Protein AF-A0A7S4IPC7-F1 (afdb_monomer_lite)

Radius of gyration: 17.54 Å; chains: 1; bounding box: 49×31×45 Å

Sequence (120 aa):
FSLAVLLLGAWASLQFRWLQETSAGAMIVLERILFTLSPTVFSLLMTYTIVSVVDIIHGPFVLLGSLCYIQYLLNQPLSSCFRPSENHLISNHYEMIAHSISLVLLPVLFHIGLFHRNLF

pLDDT: mean 74.51, std 6.96, range [48.47, 86.12]

Secondary structure (DSSP, 8-state):
--HHHHHHHHHHHHT-HHHHHH-HHHHHHHHHHHHHHHHHHHHHHHHHHHHHHHHHHHHHHHHHHHHHHHHHHHTS-PBPSS-GGGT-BSS-HHHHHHHHHHHHHHHHHHHHHHTHHHH-

Organism: NCBI:txid1487602

Foldseek 3Di:
DQPVVVLVVLVVVLPDPVVCVVPVPVSLVSLLVSLLCVLVSVLVVLLVVLCVPVPPPCSLVVSLVVSVVVLVVSLDQDADPSCNPVSPTSDDPVSSVVSVVCSVVVSVVVVCVVCVVVVD

Structure (mmCIF, N/CA/C/O backbone):
data_AF-A0A7S4IPC7-F1
#
_entry.id   AF-A0A7S4IPC7-F1
#
loop_
_atom_site.group_PDB
_atom_site.id
_atom_site.type_symbol
_atom_site.label_atom_id
_atom_site.label_alt_id
_atom_site.label_comp_id
_atom_site.label_asym_id
_atom_site.label_entity_id
_atom_site.label_seq_id
_atom_site.pdbx_PDB_ins_code
_atom_site.Cartn_x
_atom_site.Cartn_y
_atom_site.Cartn_z
_atom_site.occupancy
_atom_site.B_iso_or_equiv
_atom_site.auth_seq_id
_atom_site.auth_comp_id
_atom_site.auth_asym_id
_atom_site.auth_atom_id
_atom_site.pdbx_PDB_model_num
ATOM 1 N N . PHE A 1 1 ? 2.995 -18.328 -0.825 1.00 53.56 1 PHE A N 1
ATOM 2 C CA . PHE A 1 1 ? 1.739 -17.808 -0.243 1.00 53.56 1 PHE A CA 1
ATOM 3 C C . PHE A 1 1 ? 1.788 -16.290 -0.373 1.00 53.56 1 PHE A C 1
ATOM 5 O O . PHE A 1 1 ? 2.753 -15.706 0.101 1.00 53.56 1 PHE A O 1
ATOM 12 N N . SER A 1 2 ? 0.882 -15.663 -1.131 1.00 77.50 2 SER A N 1
ATOM 13 C CA . SER A 1 2 ? 0.996 -14.231 -1.467 1.00 77.50 2 SER A CA 1
ATOM 14 C C . SER A 1 2 ? 0.694 -13.351 -0.250 1.00 77.50 2 SER A C 1
ATOM 16 O O . SER A 1 2 ? -0.308 -13.563 0.430 1.00 77.50 2 SER A O 1
ATOM 18 N N . LEU A 1 3 ? 1.540 -12.351 0.007 1.00 72.75 3 LEU A N 1
ATOM 19 C CA . LEU A 1 3 ? 1.394 -11.383 1.102 1.00 72.75 3 LEU A CA 1
ATOM 20 C C . LEU A 1 3 ? 0.041 -10.639 1.021 1.00 72.75 3 LEU A C 1
ATOM 22 O O . LEU A 1 3 ? -0.572 -10.344 2.042 1.00 72.75 3 LEU A O 1
ATOM 26 N N . ALA A 1 4 ? -0.494 -10.455 -0.191 1.00 73.44 4 ALA A N 1
ATOM 27 C CA . ALA A 1 4 ? -1.827 -9.895 -0.418 1.00 73.44 4 ALA A CA 1
ATOM 28 C C . ALA A 1 4 ? -2.961 -10.777 0.139 1.00 73.44 4 ALA A C 1
ATOM 30 O O . ALA A 1 4 ? -3.913 -10.263 0.718 1.00 73.44 4 ALA A O 1
ATOM 31 N N . VAL A 1 5 ? -2.851 -12.105 0.019 1.00 81.94 5 VAL A N 1
ATOM 32 C CA . VAL A 1 5 ? -3.844 -13.046 0.572 1.00 81.94 5 VAL A CA 1
ATOM 33 C C . VAL A 1 5 ? -3.809 -13.019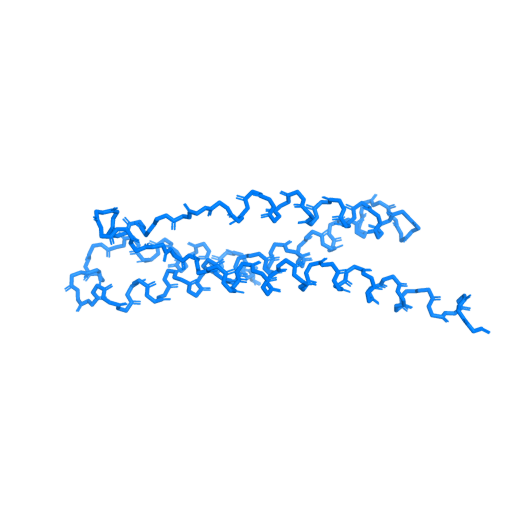 2.098 1.00 81.94 5 VAL A C 1
ATOM 35 O O . VAL A 1 5 ? -4.854 -13.094 2.738 1.00 81.94 5 VAL A O 1
ATOM 38 N N . LEU A 1 6 ? -2.618 -12.854 2.681 1.00 82.56 6 LEU A N 1
ATOM 39 C CA . LEU A 1 6 ? -2.458 -12.696 4.124 1.00 82.56 6 LEU A CA 1
ATOM 40 C C . LEU A 1 6 ? -3.091 -11.388 4.615 1.00 82.56 6 LEU A C 1
ATOM 42 O O . LEU A 1 6 ? -3.824 -11.418 5.597 1.00 82.56 6 LEU A O 1
ATOM 46 N N . LEU A 1 7 ? -2.871 -10.267 3.918 1.00 80.56 7 LEU A N 1
ATOM 47 C CA . LEU A 1 7 ? -3.500 -8.984 4.252 1.00 80.56 7 LEU A CA 1
ATOM 48 C C . LEU A 1 7 ? -5.026 -9.033 4.119 1.00 80.56 7 LEU A C 1
ATOM 50 O O . LEU A 1 7 ? -5.723 -8.563 5.012 1.00 80.56 7 LEU A O 1
ATOM 54 N N . LEU A 1 8 ? -5.555 -9.642 3.056 1.00 82.62 8 LEU A N 1
ATOM 55 C CA . LEU A 1 8 ? -7.000 -9.814 2.878 1.00 82.62 8 LEU A CA 1
ATOM 56 C C . LEU A 1 8 ? -7.606 -10.715 3.958 1.00 82.62 8 LEU A C 1
ATOM 58 O O . LEU A 1 8 ? -8.662 -10.397 4.497 1.00 82.62 8 LEU A O 1
ATOM 62 N N . GLY A 1 9 ? -6.929 -11.810 4.308 1.00 84.62 9 GLY A N 1
ATOM 63 C CA . GLY A 1 9 ? -7.354 -12.699 5.388 1.00 84.62 9 GLY A CA 1
ATOM 64 C C . GLY A 1 9 ? -7.324 -12.013 6.755 1.00 84.62 9 GLY A C 1
ATOM 65 O O . GLY A 1 9 ? -8.286 -12.114 7.514 1.00 84.62 9 GLY A O 1
ATOM 66 N N . ALA A 1 10 ? -6.262 -11.257 7.045 1.00 83.88 10 ALA A N 1
ATOM 67 C CA . ALA A 1 10 ? -6.159 -10.457 8.261 1.00 83.88 10 ALA A CA 1
ATOM 68 C C . ALA A 1 10 ? -7.269 -9.395 8.319 1.00 83.88 10 ALA A C 1
ATOM 70 O O . ALA A 1 10 ? -7.944 -9.271 9.339 1.00 83.88 10 ALA A O 1
ATOM 71 N N . TRP A 1 11 ? -7.544 -8.703 7.213 1.00 85.06 11 TRP A N 1
ATOM 72 C CA . TRP A 1 11 ? -8.611 -7.705 7.149 1.00 85.06 11 TRP A CA 1
ATOM 73 C C . TRP A 1 11 ? -9.995 -8.333 7.330 1.00 85.06 11 TRP A C 1
ATOM 75 O O . TRP A 1 11 ? -10.804 -7.817 8.097 1.00 85.06 11 TRP A O 1
ATOM 85 N N . ALA A 1 12 ? -10.252 -9.481 6.699 1.00 85.31 12 ALA A N 1
ATOM 86 C CA . ALA A 1 12 ? -11.497 -10.223 6.876 1.00 85.31 12 ALA A CA 1
ATOM 87 C C . ALA A 1 12 ? -11.681 -10.685 8.331 1.00 85.31 12 ALA A C 1
ATOM 89 O O . ALA A 1 12 ? -12.786 -10.607 8.863 1.00 85.31 12 ALA A O 1
ATOM 90 N N . SER A 1 13 ? -10.601 -11.097 9.005 1.00 85.44 13 SER A N 1
ATOM 91 C CA . SER A 1 13 ? -10.661 -11.504 10.413 1.00 85.44 13 SER A CA 1
ATOM 92 C C . SER A 1 13 ? -11.025 -10.356 11.362 1.00 85.44 13 SER A C 1
ATOM 94 O O . SER A 1 13 ? -11.710 -10.578 12.359 1.00 85.44 13 SER A O 1
ATOM 96 N N . LEU A 1 14 ? -10.659 -9.114 11.022 1.00 82.38 14 LEU A N 1
ATOM 97 C CA . LEU A 1 14 ? -11.036 -7.927 11.797 1.00 82.38 14 LEU A CA 1
ATOM 98 C C . LEU A 1 14 ? -12.544 -7.639 11.763 1.00 82.38 14 LEU A C 1
ATOM 100 O O . LEU A 1 14 ? -13.068 -6.979 12.660 1.00 82.38 14 LEU A O 1
ATOM 104 N N . GLN A 1 15 ? -13.265 -8.156 10.765 1.00 83.50 15 GLN A N 1
ATOM 105 C CA . GLN A 1 15 ? -14.711 -7.959 10.636 1.00 83.50 15 GLN A CA 1
ATOM 106 C C . GLN A 1 15 ? -15.526 -8.819 11.618 1.00 83.50 15 GLN A C 1
ATOM 108 O O . GLN A 1 15 ? -16.734 -8.616 11.761 1.00 83.50 15 GLN A O 1
ATOM 113 N N . PHE A 1 16 ? -14.900 -9.771 12.322 1.00 86.12 16 PHE A N 1
ATOM 114 C CA . PHE A 1 16 ? -15.598 -10.597 13.303 1.00 86.12 16 PHE A CA 1
ATOM 115 C C . PHE A 1 16 ? -15.978 -9.791 14.552 1.00 86.12 16 PHE A C 1
ATOM 117 O O . PHE A 1 16 ? -15.124 -9.338 15.314 1.00 86.12 16 PHE A O 1
ATOM 124 N N . ARG A 1 17 ? -17.288 -9.691 14.814 1.00 79.94 17 ARG A N 1
ATOM 125 C CA . ARG A 1 17 ? -17.855 -8.951 15.958 1.00 79.94 17 ARG A CA 1
ATOM 126 C C . ARG A 1 17 ? -17.285 -9.370 17.314 1.00 79.94 17 ARG A C 1
ATOM 128 O O . ARG A 1 17 ? -16.996 -8.513 18.139 1.00 79.94 17 ARG A O 1
ATOM 135 N N . TRP A 1 18 ? -17.053 -10.666 17.520 1.00 82.31 18 TRP A N 1
ATOM 136 C CA . TRP A 1 18 ? -16.505 -11.183 18.780 1.00 82.31 18 TRP A CA 1
ATOM 137 C C . TRP A 1 18 ? -15.118 -10.598 19.122 1.00 82.31 18 TRP A C 1
ATOM 139 O O . TRP A 1 18 ? -14.828 -10.289 20.279 1.00 82.31 18 TRP A O 1
ATOM 149 N N . LEU A 1 19 ? -14.269 -10.369 18.113 1.00 78.75 19 LEU A N 1
ATOM 150 C CA . LEU A 1 19 ? -12.960 -9.734 18.301 1.00 78.75 19 LEU A CA 1
ATOM 151 C C . LEU A 1 19 ? -13.086 -8.242 18.648 1.00 78.75 19 LEU A C 1
ATOM 153 O O . LEU A 1 19 ? -12.338 -7.733 19.486 1.00 78.75 19 LEU A O 1
ATOM 157 N N . GLN A 1 20 ? -14.061 -7.557 18.050 1.00 78.50 20 GLN A N 1
ATOM 158 C CA . GLN A 1 20 ? -14.330 -6.136 18.291 1.00 78.50 20 GLN A CA 1
ATOM 159 C C . GLN A 1 20 ? -14.859 -5.878 19.707 1.00 78.50 20 GLN A C 1
ATOM 161 O O . GLN A 1 20 ? -14.457 -4.902 20.340 1.00 78.50 20 GLN A O 1
ATOM 166 N N . GLU A 1 21 ? -15.705 -6.773 20.221 1.00 81.25 21 GLU A N 1
ATOM 167 C CA . GLU A 1 21 ? -16.225 -6.712 21.593 1.00 81.25 21 GLU A CA 1
ATOM 168 C C . GLU A 1 21 ? -15.129 -6.955 22.641 1.00 81.25 21 GLU A C 1
ATOM 170 O O . GLU A 1 21 ? -15.166 -6.372 23.722 1.00 81.25 21 GLU A O 1
ATOM 175 N N . THR A 1 22 ? -14.117 -7.762 22.305 1.00 84.75 22 THR A N 1
ATOM 176 C CA . THR A 1 22 ? -13.008 -8.083 23.215 1.00 84.75 22 THR A CA 1
ATOM 177 C C . THR A 1 22 ? -12.037 -6.910 23.373 1.00 84.75 22 THR A C 1
ATOM 179 O O . THR A 1 22 ? -11.616 -6.595 24.485 1.00 84.75 22 THR A O 1
ATOM 182 N N . SER A 1 23 ? -11.640 -6.258 22.272 1.00 82.06 23 SER A N 1
ATOM 183 C CA . SER A 1 23 ? -10.727 -5.106 22.335 1.00 82.06 23 SER A CA 1
ATOM 184 C C . SER A 1 23 ? -10.847 -4.168 21.128 1.00 82.06 23 SER A C 1
ATOM 186 O O . SER A 1 23 ? -10.023 -4.170 20.213 1.00 82.06 23 SER A O 1
ATOM 188 N N . ALA A 1 24 ? -11.837 -3.272 21.164 1.00 78.31 24 ALA A N 1
ATOM 189 C CA . ALA A 1 24 ? -12.066 -2.278 20.107 1.00 78.31 24 ALA A CA 1
ATOM 190 C C . ALA A 1 24 ? -10.820 -1.429 19.768 1.00 78.31 24 ALA A C 1
ATOM 192 O O . ALA A 1 24 ? -10.571 -1.131 18.603 1.00 78.31 24 ALA A O 1
ATOM 193 N N . GLY A 1 25 ? -10.002 -1.074 20.767 1.00 79.31 25 GLY A N 1
ATOM 194 C CA . GLY A 1 25 ? -8.775 -0.298 20.547 1.00 79.31 25 GLY A CA 1
ATOM 195 C C . GLY A 1 25 ? -7.705 -1.055 19.751 1.00 79.31 25 GLY A C 1
ATOM 196 O O . GLY A 1 25 ? -7.087 -0.483 18.856 1.00 79.31 25 GLY A O 1
ATOM 197 N N . ALA A 1 26 ? -7.519 -2.351 20.025 1.00 81.25 26 ALA A N 1
ATOM 198 C CA . ALA A 1 26 ? -6.539 -3.171 19.313 1.00 81.25 26 ALA A CA 1
ATOM 199 C C . ALA A 1 26 ? -6.940 -3.381 17.846 1.00 81.25 26 ALA A C 1
ATOM 201 O O . ALA A 1 26 ? -6.082 -3.343 16.966 1.00 81.25 26 ALA A O 1
ATOM 202 N N . MET A 1 27 ? -8.242 -3.531 17.573 1.00 82.31 27 MET A N 1
ATOM 203 C CA . MET A 1 27 ? -8.762 -3.683 16.210 1.00 82.31 27 MET A CA 1
ATOM 204 C C . MET A 1 27 ? -8.502 -2.443 15.348 1.00 82.31 27 MET A C 1
ATOM 206 O O . MET A 1 27 ? -8.097 -2.583 14.198 1.00 82.31 27 MET A O 1
ATOM 210 N N . ILE A 1 28 ? -8.650 -1.237 15.911 1.00 79.19 28 ILE A N 1
ATOM 211 C CA . ILE A 1 28 ? -8.353 0.023 15.206 1.00 79.19 28 ILE A CA 1
ATOM 212 C C . ILE A 1 28 ? -6.859 0.123 14.870 1.00 79.19 28 ILE A C 1
ATOM 214 O O . ILE A 1 28 ? -6.493 0.529 13.770 1.00 79.19 28 ILE A O 1
ATOM 218 N N . VAL A 1 29 ? -5.974 -0.262 15.795 1.00 81.62 29 VAL A N 1
ATOM 219 C CA . VAL A 1 29 ? -4.524 -0.263 15.533 1.00 81.62 29 VAL A CA 1
ATOM 220 C C . VAL A 1 29 ? -4.165 -1.280 14.450 1.00 81.62 29 VAL A C 1
ATOM 222 O O . VAL A 1 29 ? -3.370 -0.971 13.564 1.00 81.62 29 VAL A O 1
ATOM 225 N N . LEU A 1 30 ? -4.767 -2.472 14.481 1.00 82.81 30 LEU A N 1
ATOM 226 C CA . LEU A 1 30 ? -4.512 -3.496 13.470 1.00 82.81 30 LEU A CA 1
ATOM 227 C C . LEU A 1 30 ? -5.025 -3.071 12.087 1.00 82.81 30 LEU A C 1
ATOM 229 O O . LEU A 1 30 ? -4.325 -3.263 11.098 1.00 82.81 30 LEU A O 1
ATOM 233 N N . GLU A 1 31 ? -6.2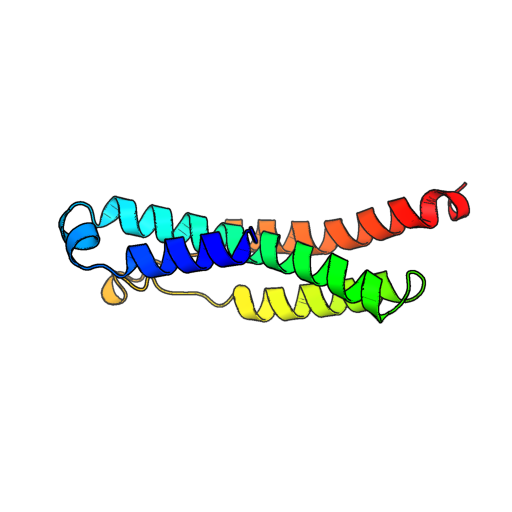13 -2.461 12.027 1.00 83.75 31 GLU A N 1
ATOM 234 C CA . GLU A 1 31 ? -6.780 -1.860 10.814 1.00 83.75 31 GLU A CA 1
ATOM 235 C C . GLU A 1 31 ? -5.797 -0.846 10.219 1.00 83.75 31 GLU A C 1
ATOM 237 O O . GLU A 1 31 ? -5.446 -0.949 9.044 1.00 83.75 31 GLU A O 1
ATOM 242 N N . ARG A 1 32 ? -5.263 0.065 11.043 1.00 81.44 32 ARG A N 1
ATOM 243 C CA . ARG A 1 32 ? -4.254 1.047 10.617 1.00 81.44 32 ARG A CA 1
ATOM 244 C C . ARG A 1 32 ? -3.012 0.394 10.031 1.00 81.44 32 ARG A C 1
ATOM 246 O O . ARG A 1 32 ? -2.661 0.703 8.901 1.00 81.44 32 ARG A O 1
ATOM 253 N N . ILE A 1 33 ? -2.397 -0.549 10.746 1.00 81.25 33 ILE A N 1
ATOM 254 C CA . ILE A 1 33 ? -1.201 -1.264 10.265 1.00 81.25 33 ILE A CA 1
ATOM 255 C C . ILE A 1 33 ? -1.472 -1.927 8.908 1.00 81.25 33 ILE A C 1
ATOM 257 O O . ILE A 1 33 ? -0.631 -1.878 8.011 1.00 81.25 33 ILE A O 1
ATOM 261 N N . LEU A 1 34 ? -2.654 -2.523 8.743 1.00 83.50 34 LEU A N 1
ATOM 262 C CA . LEU A 1 34 ? -3.046 -3.213 7.520 1.00 83.50 34 LEU A CA 1
ATOM 263 C C . LEU A 1 34 ? -3.176 -2.244 6.336 1.00 83.50 34 LEU A C 1
ATOM 265 O O . LEU A 1 34 ? -2.647 -2.516 5.256 1.00 83.50 34 LEU A O 1
ATOM 269 N N . PHE A 1 35 ? -3.808 -1.088 6.552 1.00 79.00 35 PHE A N 1
ATOM 270 C CA . PHE A 1 35 ? -3.914 -0.037 5.540 1.00 79.00 35 PHE A CA 1
ATOM 271 C C . PHE A 1 35 ? -2.569 0.639 5.239 1.00 79.00 35 PHE A C 1
ATOM 273 O O . PHE A 1 35 ? -2.296 0.905 4.074 1.00 79.00 35 PHE A O 1
ATOM 280 N N . THR A 1 36 ? -1.685 0.829 6.223 1.00 78.38 36 THR A N 1
ATOM 281 C CA . THR A 1 36 ? -0.315 1.338 6.015 1.00 78.38 36 THR A CA 1
ATOM 282 C C . THR A 1 36 ? 0.545 0.366 5.195 1.00 78.38 36 THR A C 1
ATOM 284 O O . THR A 1 36 ? 1.376 0.786 4.389 1.00 78.38 36 THR A O 1
ATOM 287 N N . LEU A 1 37 ? 0.361 -0.950 5.364 1.00 77.94 37 LEU A N 1
ATOM 288 C CA . LEU A 1 37 ? 1.149 -1.955 4.640 1.00 77.94 37 LEU A CA 1
ATOM 289 C C . LEU A 1 37 ? 0.672 -2.164 3.191 1.00 77.94 37 LEU A C 1
ATOM 291 O O . LEU A 1 37 ? 1.459 -2.572 2.332 1.00 77.94 37 LEU A O 1
ATOM 295 N N . SER A 1 38 ? -0.608 -1.898 2.914 1.00 78.44 38 SER A N 1
ATOM 296 C CA . SER A 1 38 ? -1.246 -2.169 1.619 1.00 78.44 38 SER A CA 1
ATOM 297 C C . SER A 1 38 ? -0.561 -1.469 0.425 1.00 78.44 38 SER A C 1
ATOM 299 O O . SER A 1 38 ? -0.186 -2.174 -0.521 1.00 78.44 38 SER A O 1
ATOM 301 N N . PRO A 1 39 ? -0.275 -0.145 0.456 1.00 77.38 39 PRO A N 1
ATOM 302 C CA . PRO A 1 39 ? 0.410 0.550 -0.638 1.00 77.38 39 PRO A CA 1
ATOM 303 C C . PRO A 1 39 ? 1.774 -0.055 -0.980 1.00 77.38 39 PRO A C 1
ATOM 305 O O . PRO A 1 39 ? 2.134 -0.169 -2.152 1.00 77.38 39 PRO A O 1
ATOM 308 N N . THR A 1 40 ? 2.528 -0.489 0.033 1.00 75.12 40 THR A N 1
ATOM 309 C CA . THR A 1 40 ? 3.863 -1.080 -0.140 1.00 75.12 40 THR A CA 1
ATOM 310 C 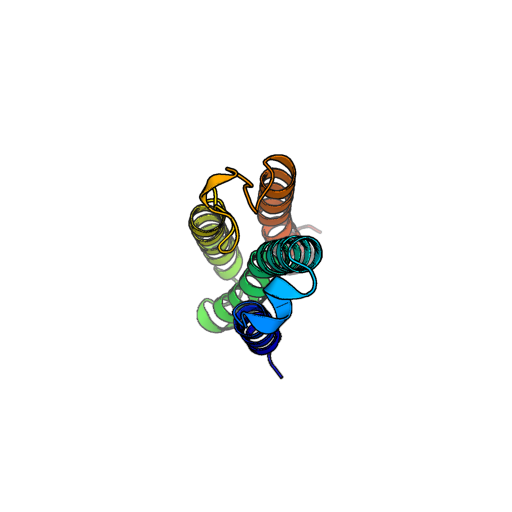C . THR A 1 40 ? 3.788 -2.405 -0.894 1.00 75.12 40 THR A C 1
ATOM 312 O O . THR A 1 40 ? 4.528 -2.631 -1.851 1.00 75.12 40 THR A O 1
ATOM 315 N N . VAL A 1 41 ? 2.859 -3.276 -0.498 1.00 78.75 41 VAL A N 1
ATOM 316 C CA . VAL A 1 41 ? 2.664 -4.589 -1.133 1.00 78.75 41 VAL A CA 1
ATOM 317 C C . VAL A 1 41 ? 2.155 -4.426 -2.560 1.00 78.75 41 VAL A C 1
ATOM 319 O O . VAL A 1 41 ? 2.631 -5.106 -3.470 1.00 78.75 41 VAL A O 1
ATOM 3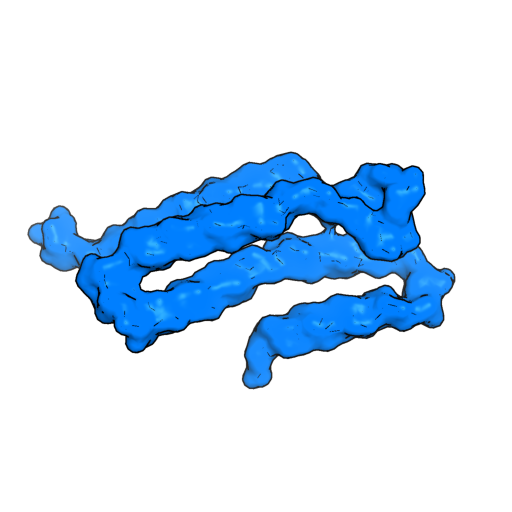22 N N . PHE A 1 42 ? 1.239 -3.482 -2.771 1.00 78.00 42 PHE A N 1
ATOM 323 C CA . PHE A 1 42 ? 0.722 -3.169 -4.096 1.00 78.00 42 PHE A CA 1
ATOM 324 C C . PHE A 1 42 ? 1.819 -2.621 -5.021 1.00 78.00 42 PHE A C 1
ATOM 326 O O . PHE A 1 42 ? 1.944 -3.064 -6.161 1.00 78.00 42 PHE A O 1
ATOM 333 N N . SER A 1 43 ? 2.674 -1.725 -4.519 1.00 76.31 43 SER A N 1
ATOM 334 C CA . SER A 1 43 ? 3.804 -1.166 -5.276 1.00 76.31 43 SER A CA 1
ATOM 335 C C . SER A 1 43 ? 4.781 -2.250 -5.740 1.00 76.31 43 SER A C 1
ATOM 337 O O . SER A 1 43 ? 5.277 -2.216 -6.868 1.00 76.31 43 SER A O 1
ATOM 339 N N . LEU A 1 44 ? 5.021 -3.256 -4.895 1.00 77.94 44 LEU A N 1
ATOM 340 C CA . LEU A 1 44 ? 5.902 -4.381 -5.206 1.00 77.94 44 LEU A CA 1
ATOM 341 C C . LEU A 1 44 ? 5.303 -5.287 -6.296 1.00 77.94 44 LEU A C 1
ATOM 343 O O . LEU A 1 44 ? 5.994 -5.643 -7.253 1.00 77.94 44 LEU A O 1
ATOM 347 N N . LEU A 1 45 ? 4.001 -5.586 -6.209 1.00 81.38 45 LEU A N 1
ATOM 348 C CA . LEU A 1 45 ? 3.274 -6.330 -7.247 1.00 81.38 45 LEU A CA 1
ATOM 349 C C . LEU A 1 45 ? 3.256 -5.582 -8.586 1.00 81.38 45 LEU A C 1
ATOM 351 O O . LEU A 1 45 ? 3.461 -6.197 -9.635 1.00 81.38 45 LEU A O 1
ATOM 355 N N . MET A 1 46 ? 3.063 -4.261 -8.564 1.00 79.25 46 MET A N 1
ATOM 356 C CA . MET A 1 46 ? 3.062 -3.441 -9.779 1.00 79.25 46 MET A CA 1
ATOM 357 C C . MET A 1 46 ? 4.441 -3.356 -10.421 1.00 79.25 46 MET A C 1
ATOM 359 O O . MET A 1 46 ? 4.544 -3.471 -11.638 1.00 79.25 46 MET A O 1
ATOM 363 N N . THR A 1 47 ? 5.502 -3.249 -9.618 1.00 76.69 47 THR A N 1
ATOM 364 C CA . THR A 1 47 ? 6.885 -3.291 -10.116 1.00 76.69 47 THR A CA 1
ATOM 365 C C . THR A 1 47 ? 7.151 -4.589 -10.871 1.00 76.69 47 THR A C 1
ATOM 367 O O . THR A 1 47 ? 7.595 -4.554 -12.016 1.00 76.69 47 THR A O 1
ATOM 370 N N . TYR A 1 48 ? 6.807 -5.735 -10.276 1.00 79.38 48 TYR A N 1
ATOM 371 C CA . TYR A 1 48 ? 6.961 -7.034 -10.932 1.00 79.38 48 TYR A CA 1
ATOM 372 C C . TYR A 1 48 ? 6.133 -7.140 -12.222 1.00 79.38 48 TYR A C 1
ATOM 374 O O . TYR A 1 48 ? 6.638 -7.578 -13.257 1.00 79.38 48 TYR A O 1
ATOM 382 N N . THR A 1 49 ? 4.874 -6.703 -12.175 1.00 81.62 49 THR A N 1
ATOM 383 C CA . THR A 1 49 ? 3.947 -6.785 -13.313 1.00 81.62 49 THR A CA 1
ATOM 384 C C . THR A 1 49 ? 4.424 -5.928 -14.483 1.00 81.62 49 THR A C 1
ATOM 386 O O . THR A 1 49 ? 4.458 -6.395 -15.617 1.00 81.62 49 THR A O 1
ATOM 389 N N . ILE A 1 50 ? 4.848 -4.692 -14.221 1.00 80.25 50 ILE A N 1
ATOM 390 C CA . ILE A 1 50 ? 5.282 -3.758 -15.264 1.00 80.25 50 ILE A CA 1
ATOM 391 C C . ILE A 1 50 ? 6.597 -4.204 -15.891 1.00 80.25 50 ILE A C 1
ATOM 393 O O . ILE A 1 50 ? 6.708 -4.182 -17.113 1.00 80.25 50 ILE A O 1
ATOM 397 N N . VAL A 1 51 ? 7.554 -4.683 -15.091 1.00 76.31 51 VAL A N 1
ATOM 398 C CA . VAL A 1 51 ? 8.796 -5.268 -15.624 1.00 76.31 51 VAL A CA 1
ATOM 399 C C . VAL A 1 51 ? 8.499 -6.487 -16.504 1.00 76.31 51 VAL A C 1
ATOM 401 O O . VAL A 1 51 ? 9.153 -6.668 -17.525 1.00 76.31 51 VAL A O 1
ATOM 404 N N . SER A 1 52 ? 7.488 -7.287 -16.153 1.00 78.25 52 SER A N 1
ATOM 405 C CA . SER A 1 52 ? 7.104 -8.480 -16.921 1.00 78.25 52 SER A CA 1
ATOM 406 C C . SER A 1 52 ? 6.365 -8.166 -18.231 1.00 78.25 52 SER A C 1
ATOM 408 O O . SER A 1 52 ? 6.373 -8.996 -19.134 1.00 78.25 52 SER A O 1
ATOM 410 N N . VAL A 1 53 ? 5.701 -7.008 -18.336 1.00 79.94 53 VAL A N 1
ATOM 411 C CA . VAL A 1 53 ? 4.818 -6.664 -19.470 1.00 79.94 53 VAL A CA 1
ATOM 412 C C . VAL A 1 53 ? 5.428 -5.627 -20.421 1.00 79.94 53 VAL A C 1
ATOM 414 O O . VAL A 1 53 ? 5.198 -5.706 -21.623 1.00 79.94 53 VAL A O 1
ATOM 417 N N . VAL A 1 54 ? 6.163 -4.636 -19.907 1.00 76.38 54 VAL A N 1
ATOM 418 C CA . VAL A 1 54 ? 6.536 -3.408 -20.648 1.00 76.38 54 VAL A CA 1
ATOM 419 C C . VAL A 1 54 ? 8.009 -3.394 -21.086 1.00 76.38 54 VAL A C 1
ATOM 421 O O . VAL A 1 54 ? 8.445 -2.464 -21.766 1.00 76.38 54 VAL A O 1
ATOM 424 N N . ASP A 1 55 ? 8.769 -4.441 -20.754 1.00 68.62 55 ASP A N 1
ATOM 425 C CA . ASP A 1 55 ? 10.225 -4.498 -20.914 1.00 68.62 55 ASP A CA 1
ATOM 426 C C . ASP A 1 55 ? 10.967 -3.400 -20.117 1.00 68.62 55 ASP A C 1
ATOM 428 O O . ASP A 1 55 ? 10.425 -2.371 -19.697 1.00 68.62 55 ASP A O 1
ATOM 432 N N . ILE A 1 56 ? 12.260 -3.615 -19.868 1.00 68.25 56 ILE A N 1
ATOM 433 C CA . ILE A 1 56 ? 13.060 -2.782 -18.944 1.00 68.25 56 ILE A CA 1
ATOM 434 C C . ILE A 1 56 ? 13.235 -1.333 -19.450 1.00 68.25 56 ILE A C 1
ATOM 436 O O . ILE A 1 56 ? 13.452 -0.417 -18.656 1.00 68.25 56 ILE A O 1
ATOM 440 N N . ILE A 1 57 ? 13.105 -1.104 -20.761 1.00 69.69 57 ILE A N 1
ATOM 441 C CA . ILE A 1 57 ? 13.403 0.183 -21.411 1.00 69.69 57 ILE A CA 1
ATOM 442 C C . ILE A 1 57 ? 12.338 1.246 -21.096 1.00 69.69 57 ILE A C 1
ATOM 444 O O . ILE A 1 57 ? 12.680 2.384 -20.776 1.00 69.69 57 ILE A O 1
ATOM 448 N N . HIS A 1 58 ? 11.053 0.885 -21.145 1.00 71.62 58 HIS A N 1
ATOM 449 C CA . HIS A 1 58 ? 9.941 1.803 -20.853 1.00 71.62 58 HIS A CA 1
ATOM 450 C C . HIS A 1 58 ? 9.310 1.568 -19.471 1.00 71.62 58 HIS A C 1
ATOM 452 O O . HIS A 1 58 ? 8.572 2.425 -18.974 1.00 71.62 58 HIS A O 1
ATOM 458 N N . GLY A 1 59 ? 9.643 0.448 -18.821 1.00 69.88 59 GLY A N 1
ATOM 459 C CA . GLY A 1 59 ? 9.129 0.046 -17.513 1.00 69.88 59 GLY A CA 1
ATOM 460 C C . GLY A 1 59 ? 9.187 1.123 -16.419 1.00 69.88 59 GLY A C 1
ATOM 461 O O . GLY A 1 59 ? 8.175 1.312 -15.750 1.00 69.88 59 GLY A O 1
ATOM 462 N N . PRO A 1 60 ? 10.282 1.889 -16.239 1.00 71.31 60 PRO A N 1
ATOM 463 C CA . PRO A 1 60 ? 10.382 2.871 -15.154 1.00 71.31 60 PRO A CA 1
ATOM 464 C C . PRO A 1 60 ? 9.353 4.010 -15.233 1.00 71.31 60 PRO A C 1
ATOM 466 O O . PRO A 1 60 ? 8.820 4.431 -14.208 1.00 71.31 60 PRO A O 1
ATOM 469 N N . PHE A 1 61 ? 9.035 4.492 -16.439 1.00 76.25 61 PHE A N 1
ATOM 470 C CA . PHE A 1 61 ? 8.080 5.591 -16.632 1.00 76.25 61 PHE A CA 1
ATOM 471 C C . PHE A 1 61 ? 6.636 5.129 -16.435 1.00 76.25 61 PHE A C 1
ATOM 473 O O . PHE A 1 61 ? 5.841 5.813 -15.788 1.00 76.25 61 PHE A O 1
ATOM 480 N N . VAL A 1 62 ? 6.310 3.938 -16.943 1.00 77.56 62 VAL A N 1
ATOM 481 C CA . VAL A 1 62 ? 4.994 3.319 -16.731 1.00 77.56 62 VAL A CA 1
ATOM 482 C C . VAL A 1 62 ? 4.809 2.950 -15.256 1.00 77.56 62 VAL A C 1
ATOM 484 O O . VAL A 1 62 ? 3.734 3.167 -14.693 1.00 77.56 62 VAL A O 1
ATOM 487 N N . LEU A 1 63 ? 5.875 2.489 -14.596 1.00 75.31 63 LEU A N 1
ATOM 488 C CA . LEU A 1 63 ? 5.891 2.220 -13.162 1.00 75.31 63 LEU A CA 1
ATOM 489 C C . LEU A 1 63 ? 5.601 3.486 -12.359 1.00 75.31 63 LEU A C 1
ATOM 491 O O . LEU A 1 63 ? 4.670 3.478 -11.562 1.00 75.31 63 LEU A O 1
ATOM 495 N N . LEU A 1 64 ? 6.308 4.587 -12.622 1.00 77.12 64 LEU A N 1
ATOM 496 C CA . LEU A 1 64 ? 6.073 5.872 -11.959 1.00 77.12 64 LEU A CA 1
ATOM 497 C C . LEU A 1 64 ? 4.612 6.333 -12.100 1.00 77.12 64 LEU A C 1
ATOM 499 O O . LEU A 1 64 ? 3.972 6.665 -11.105 1.00 77.12 64 LEU A O 1
ATOM 503 N N . GLY A 1 65 ? 4.071 6.324 -13.324 1.00 78.88 65 GLY A N 1
ATOM 504 C CA . GLY A 1 65 ? 2.694 6.752 -13.583 1.00 78.88 65 GLY A CA 1
ATOM 505 C C . GLY A 1 65 ? 1.661 5.884 -12.861 1.00 78.88 65 GLY A C 1
ATOM 506 O O . GLY A 1 65 ? 0.741 6.406 -12.230 1.00 78.88 65 GLY A O 1
ATOM 507 N N . SER A 1 66 ? 1.845 4.562 -12.895 1.00 77.56 66 SER A N 1
ATOM 508 C CA . SER A 1 66 ? 0.954 3.624 -12.205 1.00 77.56 66 SER A CA 1
ATOM 509 C C . SER A 1 66 ? 1.002 3.792 -10.684 1.00 77.56 66 SER A C 1
ATOM 511 O O . SER A 1 66 ? -0.048 3.904 -10.054 1.00 77.56 66 SER A O 1
ATOM 513 N N . LEU A 1 67 ? 2.201 3.903 -10.102 1.00 78.12 67 LEU A N 1
ATOM 514 C CA . LEU A 1 67 ? 2.423 4.126 -8.676 1.00 78.12 67 LEU A CA 1
ATOM 515 C C . LEU A 1 67 ? 1.785 5.441 -8.202 1.00 78.12 67 LEU A C 1
ATOM 517 O O . LEU A 1 67 ? 1.105 5.452 -7.177 1.00 78.12 67 LEU A O 1
ATOM 521 N N . CYS A 1 68 ? 1.915 6.520 -8.981 1.00 78.31 68 CYS A N 1
ATOM 522 C CA . CYS A 1 68 ? 1.232 7.792 -8.717 1.00 78.31 68 CYS A CA 1
ATOM 523 C C . CYS A 1 68 ? -0.296 7.646 -8.716 1.00 78.31 68 CYS A C 1
ATOM 525 O O . CYS A 1 68 ? -0.968 8.151 -7.816 1.00 78.31 68 CYS A O 1
ATOM 527 N N . TYR A 1 69 ? -0.852 6.949 -9.709 1.00 79.12 69 TYR A N 1
ATOM 528 C CA . TYR A 1 69 ? -2.297 6.748 -9.821 1.00 79.12 69 TYR A CA 1
ATOM 529 C C . TYR A 1 69 ? -2.864 5.930 -8.653 1.00 79.12 69 TYR A C 1
ATOM 531 O O . TYR A 1 69 ? -3.880 6.292 -8.064 1.00 79.12 69 TYR A O 1
ATOM 539 N N . ILE A 1 70 ? -2.180 4.856 -8.267 1.00 74.00 70 ILE A N 1
ATOM 540 C CA . ILE A 1 70 ? -2.582 4.014 -7.134 1.00 74.00 70 ILE A CA 1
ATOM 541 C C . ILE A 1 70 ? -2.515 4.798 -5.831 1.00 74.00 70 ILE A C 1
ATOM 543 O O . ILE A 1 70 ? -3.430 4.717 -5.016 1.00 74.00 70 ILE A O 1
ATOM 547 N N . GLN A 1 71 ? -1.467 5.595 -5.645 1.00 72.56 71 GLN A N 1
ATOM 548 C CA . GLN A 1 71 ? -1.340 6.414 -4.451 1.00 72.56 71 GLN A CA 1
ATOM 549 C C . GLN A 1 71 ? -2.453 7.448 -4.355 1.00 72.56 71 GLN A C 1
ATOM 551 O O . GLN A 1 71 ? -2.995 7.658 -3.277 1.00 72.56 71 GLN A O 1
ATOM 556 N N . TYR A 1 72 ? -2.834 8.062 -5.475 1.00 74.81 72 TYR A N 1
ATOM 557 C CA . TYR A 1 72 ? -3.987 8.952 -5.512 1.00 74.81 72 TYR A CA 1
ATOM 558 C C . TYR A 1 72 ? -5.275 8.249 -5.049 1.00 74.81 72 TYR A C 1
ATOM 560 O O . TYR A 1 72 ? -6.042 8.822 -4.276 1.00 74.81 72 TYR A O 1
ATOM 568 N N . LEU A 1 73 ? -5.490 6.997 -5.466 1.00 73.94 73 LEU A N 1
ATOM 569 C CA . LEU A 1 73 ? -6.646 6.205 -5.036 1.00 73.94 73 LEU A CA 1
ATOM 570 C C . LEU A 1 73 ? -6.584 5.820 -3.549 1.00 73.94 73 LEU A C 1
ATOM 572 O O . LEU A 1 73 ? -7.610 5.844 -2.874 1.00 73.94 73 LEU A O 1
ATOM 576 N N . LEU A 1 74 ? -5.400 5.479 -3.033 1.00 70.94 74 LEU A N 1
ATOM 577 C CA . LEU A 1 74 ? -5.214 4.997 -1.658 1.00 70.94 74 LEU A CA 1
ATOM 578 C C . LEU A 1 74 ? -5.054 6.118 -0.614 1.00 70.94 74 LEU A C 1
ATOM 580 O O . LEU A 1 74 ? -5.300 5.878 0.563 1.00 70.94 74 LEU A O 1
ATOM 584 N N . ASN A 1 75 ? -4.700 7.340 -1.025 1.00 70.75 75 ASN A N 1
ATOM 585 C CA . ASN A 1 75 ? -4.566 8.520 -0.153 1.00 70.75 75 ASN A CA 1
ATOM 586 C C . ASN A 1 75 ? -5.901 9.217 0.168 1.00 70.75 75 ASN A C 1
ATOM 588 O O . ASN A 1 75 ? -5.916 10.320 0.717 1.00 70.75 75 ASN A O 1
ATOM 592 N N . GLN A 1 76 ? -7.036 8.621 -0.189 1.00 71.12 76 GLN A N 1
ATOM 593 C CA . GLN A 1 76 ? -8.335 9.147 0.220 1.00 71.12 76 GLN A CA 1
ATOM 594 C C . GLN A 1 76 ? -8.438 9.087 1.758 1.00 71.12 76 GLN A C 1
ATOM 596 O O . GLN A 1 76 ? -8.025 8.090 2.355 1.00 71.12 76 GLN A O 1
ATOM 601 N N . PRO A 1 77 ? -8.969 10.125 2.432 1.00 67.25 77 PRO A N 1
ATOM 602 C CA . PRO A 1 77 ? -9.156 10.100 3.878 1.00 67.25 77 PRO A CA 1
ATOM 603 C C . PRO A 1 77 ? -10.183 9.020 4.242 1.00 67.25 77 PRO A C 1
ATOM 605 O O . PRO A 1 77 ? -11.390 9.224 4.134 1.00 67.25 77 PRO A O 1
ATOM 608 N N . LEU A 1 78 ? -9.694 7.850 4.649 1.00 70.12 78 LEU A N 1
ATOM 609 C CA . LEU A 1 78 ? -10.526 6.717 5.039 1.00 70.12 78 LEU A CA 1
ATOM 610 C C . LEU A 1 78 ? -10.885 6.827 6.524 1.00 70.12 78 LEU A C 1
ATOM 612 O O . LEU A 1 78 ? -10.008 6.914 7.391 1.00 70.12 78 LEU A O 1
ATOM 616 N N . SER A 1 79 ? -12.184 6.822 6.816 1.00 69.75 79 SER A N 1
ATOM 617 C CA . SER A 1 79 ? -12.706 6.643 8.170 1.00 69.75 79 SER A CA 1
ATOM 618 C C . SER A 1 79 ? -12.578 5.177 8.595 1.00 69.75 79 SER A C 1
ATOM 620 O O . SER A 1 79 ? -12.682 4.276 7.764 1.00 69.75 79 SER A O 1
ATOM 622 N N . SER A 1 80 ? -12.346 4.930 9.891 1.00 70.81 80 SER A N 1
ATOM 623 C CA . SER A 1 80 ? -12.332 3.563 10.438 1.00 70.81 80 SER A CA 1
ATOM 624 C C . SER A 1 80 ? -13.652 2.849 10.157 1.00 70.81 80 SER A C 1
ATOM 626 O O . SER A 1 80 ? -14.724 3.396 10.440 1.00 70.81 80 SER A O 1
ATOM 628 N N . CYS A 1 81 ? -13.581 1.603 9.674 1.00 69.62 81 CYS A N 1
ATOM 629 C CA . CYS A 1 81 ? -14.763 0.766 9.468 1.00 69.62 81 CYS A CA 1
ATOM 630 C C . CYS A 1 81 ? -15.501 0.468 10.784 1.00 69.62 81 CYS A C 1
ATOM 632 O O . CYS A 1 81 ? -16.697 0.183 10.767 1.00 69.62 81 CYS A O 1
ATOM 634 N N . PHE A 1 82 ? -14.810 0.551 11.927 1.00 69.94 82 PHE A N 1
ATOM 635 C CA . PHE A 1 82 ? -15.355 0.177 13.233 1.00 69.94 82 PHE A CA 1
ATOM 636 C C . PHE A 1 82 ? -15.947 1.350 14.017 1.00 69.94 82 PHE A C 1
ATOM 638 O O . PHE A 1 82 ? -16.842 1.140 14.835 1.00 69.94 82 PHE A O 1
ATOM 645 N N . ARG A 1 83 ? -15.477 2.584 13.788 1.00 68.31 83 ARG A N 1
ATOM 646 C CA . ARG A 1 83 ? -15.978 3.790 14.476 1.00 68.31 83 ARG A CA 1
ATOM 647 C C . ARG A 1 83 ? -16.127 4.987 13.528 1.00 68.31 83 ARG A C 1
ATOM 649 O O . ARG A 1 83 ? -15.409 5.980 13.668 1.00 68.31 83 ARG A O 1
ATOM 656 N N . PRO A 1 84 ? -17.086 4.936 12.588 1.00 63.56 84 PRO A N 1
ATOM 657 C CA . PRO A 1 84 ? -17.291 6.006 11.612 1.00 63.56 84 PRO A CA 1
ATOM 658 C C . PRO A 1 84 ? -17.749 7.329 12.250 1.00 63.56 84 PRO A C 1
ATOM 660 O O . PRO A 1 84 ? -17.494 8.390 11.692 1.00 63.56 84 PRO A O 1
ATOM 663 N N . SER A 1 85 ? -18.388 7.289 13.426 1.00 61.72 85 SER A N 1
ATOM 664 C CA . SER A 1 85 ? -18.904 8.472 14.132 1.00 61.72 85 SER A CA 1
ATOM 665 C C . SER A 1 85 ? -17.845 9.274 14.892 1.00 61.72 85 SER A C 1
ATOM 667 O O . SER A 1 85 ? -18.086 10.431 15.219 1.00 61.72 85 SER A O 1
ATOM 669 N N . GLU A 1 86 ? -16.685 8.683 15.198 1.00 64.81 86 GLU A N 1
ATOM 670 C CA . GLU A 1 86 ? -15.638 9.333 16.002 1.00 64.81 86 GLU A CA 1
ATOM 671 C C . GLU A 1 86 ? -14.641 10.142 15.151 1.00 64.81 86 GLU A C 1
ATOM 673 O O . GLU A 1 86 ? -13.674 10.668 15.690 1.00 64.81 86 GLU A O 1
ATOM 678 N N . ASN A 1 87 ? -14.841 10.255 13.826 1.00 62.06 87 ASN A N 1
ATOM 679 C CA . ASN A 1 87 ? -13.889 10.891 12.896 1.00 62.06 87 ASN A CA 1
ATOM 680 C C . ASN A 1 87 ? -12.435 10.400 13.076 1.00 62.06 87 ASN A C 1
ATOM 682 O O . ASN A 1 87 ? -11.474 11.109 12.773 1.00 62.06 87 ASN A O 1
ATOM 686 N N . HIS A 1 88 ? -12.254 9.167 13.557 1.00 64.44 88 HIS A N 1
ATOM 687 C CA . HIS A 1 88 ? -10.948 8.532 13.629 1.00 64.44 88 HIS A CA 1
ATOM 688 C C . HIS A 1 88 ? -10.529 8.136 12.212 1.00 64.44 88 HIS A C 1
ATOM 690 O O . HIS A 1 88 ? -10.888 7.072 11.704 1.00 64.44 88 HIS A O 1
ATOM 696 N N . LEU A 1 89 ? -9.778 9.026 11.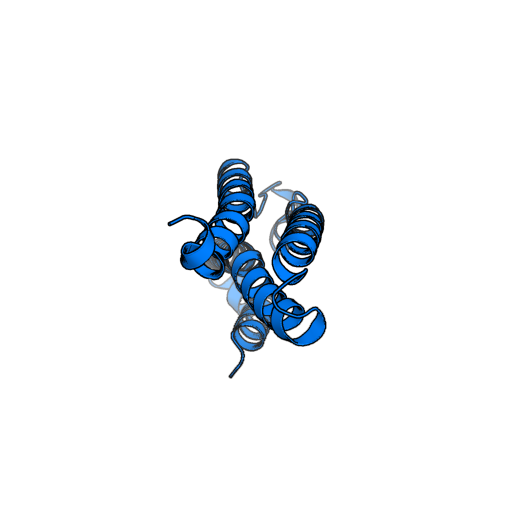565 1.00 67.62 89 LEU A N 1
ATOM 697 C CA . LEU A 1 89 ? -9.119 8.742 10.297 1.00 67.62 89 LEU A CA 1
ATOM 698 C C . LEU A 1 89 ? -8.110 7.606 10.508 1.00 67.62 89 LEU A C 1
ATOM 700 O O . LEU A 1 89 ? -7.367 7.591 11.496 1.00 67.62 89 LEU A O 1
ATOM 704 N N . ILE A 1 90 ? -8.122 6.627 9.605 1.00 68.31 90 ILE A N 1
ATOM 705 C CA . ILE A 1 90 ? -7.189 5.493 9.624 1.00 68.31 90 ILE A CA 1
ATOM 706 C C . ILE A 1 90 ? -5.785 5.987 9.260 1.00 68.31 90 ILE A C 1
ATOM 708 O O . ILE A 1 90 ? -4.822 5.633 9.928 1.00 68.31 90 ILE A O 1
ATOM 712 N N . SER A 1 91 ? -5.687 6.841 8.240 1.00 65.31 91 SER A N 1
ATOM 713 C CA . SER A 1 91 ? -4.420 7.378 7.741 1.00 65.31 91 SER A CA 1
ATOM 714 C C . SER A 1 91 ? -4.191 8.789 8.271 1.00 65.31 91 SER A C 1
ATOM 716 O O . SER A 1 91 ? -5.020 9.678 8.058 1.00 65.31 91 SER A O 1
ATOM 718 N N . ASN A 1 92 ? -3.065 9.009 8.952 1.00 67.06 92 ASN A N 1
ATOM 719 C CA . ASN A 1 92 ? -2.672 10.344 9.398 1.00 67.06 92 ASN A CA 1
ATOM 720 C C . ASN A 1 92 ? -1.931 11.100 8.276 1.00 67.06 92 ASN A C 1
ATOM 722 O O . ASN A 1 92 ? -1.262 10.496 7.438 1.00 67.06 92 ASN A O 1
ATOM 726 N N . HIS A 1 93 ? -2.000 12.434 8.268 1.00 68.62 93 HIS A N 1
ATOM 727 C CA . HIS A 1 93 ? -1.427 13.271 7.201 1.00 68.62 93 HIS A CA 1
ATOM 728 C C . HIS A 1 93 ? 0.076 13.012 6.974 1.00 68.62 93 HIS A C 1
ATOM 730 O O . HIS A 1 93 ? 0.544 12.963 5.839 1.00 68.62 93 HIS A O 1
ATOM 736 N N . TYR A 1 94 ? 0.827 12.776 8.052 1.00 64.31 94 TYR A N 1
ATOM 737 C CA . TYR A 1 94 ? 2.268 12.510 8.003 1.00 64.31 94 TYR A CA 1
ATOM 738 C C . TYR A 1 94 ? 2.624 11.154 7.384 1.00 64.31 94 TYR A C 1
ATOM 740 O O . TYR A 1 94 ? 3.589 11.063 6.626 1.00 64.31 94 TYR A O 1
ATOM 748 N N . GLU A 1 95 ? 1.839 10.113 7.664 1.00 67.69 95 GLU A N 1
ATOM 749 C CA . GLU A 1 95 ? 2.020 8.782 7.066 1.00 67.69 95 GLU A CA 1
ATOM 750 C C . GLU A 1 95 ? 1.778 8.859 5.556 1.00 67.69 95 GLU A C 1
ATOM 752 O O . GLU A 1 95 ? 2.548 8.333 4.755 1.00 67.69 95 GLU A O 1
ATOM 757 N N . MET A 1 96 ? 0.772 9.641 5.164 1.00 69.31 96 MET A N 1
ATOM 758 C CA . MET A 1 96 ? 0.425 9.918 3.775 1.00 69.31 96 MET A CA 1
ATOM 759 C C . MET A 1 96 ? 1.556 10.626 3.009 1.00 69.31 96 MET A C 1
ATOM 761 O O . MET A 1 96 ? 1.860 10.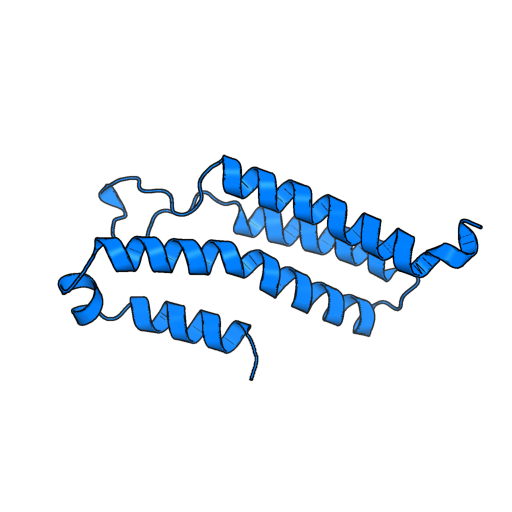272 1.866 1.00 69.31 96 MET A O 1
ATOM 765 N N . ILE A 1 97 ? 2.222 11.597 3.644 1.00 73.19 97 ILE A N 1
ATOM 766 C CA . ILE A 1 97 ? 3.398 12.279 3.082 1.00 73.19 97 ILE A CA 1
ATOM 767 C C . ILE A 1 97 ? 4.571 11.305 2.945 1.00 73.19 97 ILE A C 1
ATOM 769 O O . ILE A 1 97 ? 5.190 11.249 1.883 1.00 73.19 97 ILE A O 1
ATOM 773 N N . ALA A 1 98 ? 4.863 10.512 3.978 1.00 70.25 98 ALA A N 1
ATOM 774 C CA . ALA A 1 98 ? 5.962 9.549 3.952 1.00 70.25 98 ALA A CA 1
ATOM 775 C C . ALA A 1 98 ? 5.784 8.501 2.840 1.00 70.25 98 ALA A C 1
ATOM 777 O O . ALA A 1 98 ? 6.730 8.219 2.100 1.00 70.25 98 ALA A O 1
ATOM 778 N N . HIS A 1 99 ? 4.563 7.987 2.657 1.00 70.56 99 HIS A N 1
ATOM 779 C CA . HIS A 1 99 ? 4.244 7.098 1.541 1.00 70.56 99 HIS A CA 1
ATOM 780 C C . HIS A 1 99 ? 4.443 7.787 0.187 1.00 70.56 99 HIS A C 1
ATOM 782 O O . HIS A 1 99 ? 5.076 7.217 -0.701 1.00 70.56 99 HIS A O 1
ATOM 788 N N . SER A 1 100 ? 3.990 9.035 0.052 1.00 72.38 100 SER A N 1
ATOM 789 C CA . SER A 1 100 ? 4.127 9.808 -1.189 1.00 72.38 100 SER A CA 1
ATOM 790 C C . SER A 1 100 ? 5.596 10.085 -1.549 1.00 72.38 100 SER A C 1
ATOM 792 O O . SER A 1 100 ? 5.971 9.991 -2.715 1.00 72.38 100 SER A O 1
ATOM 794 N N . ILE A 1 101 ? 6.451 10.365 -0.559 1.00 72.31 101 ILE A N 1
ATOM 795 C CA . ILE A 1 101 ? 7.898 10.551 -0.762 1.00 72.31 101 ILE A CA 1
ATOM 796 C C . ILE A 1 101 ? 8.557 9.234 -1.185 1.00 72.31 101 ILE A C 1
ATOM 798 O O . ILE A 1 101 ? 9.308 9.210 -2.161 1.00 72.31 101 ILE A O 1
ATOM 802 N N . SER A 1 102 ? 8.253 8.137 -0.481 1.00 68.88 102 SER A N 1
ATOM 803 C CA . SER A 1 102 ? 8.791 6.806 -0.790 1.00 68.88 102 SER A CA 1
ATOM 804 C C . SER A 1 102 ? 8.487 6.395 -2.235 1.00 68.88 102 SER A C 1
ATOM 806 O O . SER A 1 102 ? 9.351 5.866 -2.929 1.00 68.88 102 SER A O 1
ATOM 808 N N . LEU A 1 103 ? 7.299 6.740 -2.733 1.00 67.81 103 LEU A N 1
ATOM 809 C CA . LEU A 1 103 ? 6.842 6.443 -4.091 1.00 67.81 103 LEU A CA 1
ATOM 810 C C . LEU A 1 103 ? 7.552 7.192 -5.210 1.00 67.81 103 LEU A C 1
ATOM 812 O O . LEU A 1 103 ? 7.625 6.664 -6.313 1.00 67.81 103 LEU A O 1
ATOM 816 N N . VAL A 1 104 ? 8.050 8.402 -4.963 1.00 69.50 104 VAL A N 1
ATOM 817 C CA . VAL A 1 104 ? 8.867 9.123 -5.951 1.00 69.50 104 VAL A CA 1
ATOM 818 C C . VAL A 1 104 ? 10.302 8.613 -5.899 1.00 69.50 104 VAL A C 1
ATOM 820 O O . VAL A 1 104 ? 10.942 8.430 -6.933 1.00 69.50 104 VAL A O 1
ATOM 823 N N . LEU A 1 105 ? 10.800 8.332 -4.694 1.00 73.12 105 LEU A N 1
ATOM 824 C CA . LEU A 1 105 ? 12.174 7.898 -4.493 1.00 73.12 105 LEU A CA 1
ATOM 825 C C . LEU A 1 105 ? 12.427 6.496 -5.068 1.00 73.12 105 LEU A C 1
ATOM 827 O O . LEU A 1 105 ? 13.453 6.279 -5.707 1.00 73.12 105 LEU A O 1
ATOM 831 N N . LEU A 1 106 ? 11.497 5.552 -4.880 1.00 70.88 106 LEU A N 1
ATOM 832 C CA . LEU A 1 106 ? 11.655 4.157 -5.310 1.00 70.88 106 LEU A CA 1
ATOM 833 C C . LEU A 1 106 ? 11.904 3.992 -6.822 1.00 70.88 106 LEU A C 1
ATOM 835 O O . LEU A 1 106 ? 12.902 3.369 -7.176 1.00 70.88 106 LEU A O 1
ATOM 839 N N . PRO A 1 107 ? 11.066 4.528 -7.731 1.00 69.75 107 PRO A N 1
ATOM 840 C CA . PRO A 1 107 ? 11.268 4.390 -9.172 1.00 69.75 107 PRO A CA 1
ATOM 841 C C . PRO A 1 107 ? 12.514 5.135 -9.659 1.00 69.75 107 PRO A C 1
ATOM 843 O O . PRO A 1 107 ? 13.182 4.652 -10.572 1.00 69.75 107 PRO A O 1
ATOM 846 N N . VAL A 1 108 ? 12.881 6.255 -9.025 1.00 72.75 108 VAL A N 1
ATOM 847 C CA . VAL A 1 108 ? 14.137 6.966 -9.320 1.00 72.75 108 VAL A CA 1
ATOM 848 C C . VAL A 1 108 ? 15.345 6.112 -8.931 1.00 72.75 108 VAL A C 1
ATOM 850 O O . VAL A 1 108 ? 16.243 5.915 -9.747 1.00 72.75 108 VAL A O 1
ATOM 853 N N . LEU A 1 109 ? 15.350 5.534 -7.726 1.00 74.00 109 LEU A N 1
ATOM 854 C CA . LEU A 1 109 ? 16.399 4.613 -7.280 1.00 74.00 109 LEU A CA 1
ATOM 855 C C . LEU A 1 109 ? 16.465 3.356 -8.158 1.00 74.00 109 LEU A C 1
ATOM 857 O O . LEU A 1 109 ? 17.555 2.898 -8.491 1.00 74.00 109 LEU A O 1
ATOM 861 N N . PHE A 1 110 ? 15.314 2.825 -8.575 1.00 70.56 110 PHE A N 1
ATOM 862 C CA . PHE A 1 110 ? 15.236 1.659 -9.453 1.00 70.56 110 PHE A CA 1
ATOM 863 C C . PHE A 1 110 ? 15.814 1.955 -10.843 1.00 70.56 110 PHE A C 1
ATOM 865 O O . PHE A 1 110 ? 16.562 1.144 -11.386 1.00 70.56 110 PHE A O 1
ATOM 872 N N . HIS A 1 111 ? 15.537 3.142 -11.394 1.00 72.31 111 HIS A N 1
ATOM 873 C CA . HIS A 1 111 ? 16.119 3.603 -12.653 1.00 72.31 111 HIS A CA 1
ATOM 874 C C . HIS A 1 111 ? 17.642 3.773 -12.545 1.00 72.31 111 HIS A C 1
ATOM 876 O O . HIS A 1 111 ? 18.375 3.253 -13.384 1.00 72.31 111 HIS A O 1
ATOM 882 N N . ILE A 1 112 ? 18.137 4.422 -11.484 1.00 76.75 112 ILE A N 1
ATOM 883 C CA . ILE A 1 112 ? 19.581 4.575 -11.241 1.00 76.75 112 ILE A CA 1
ATOM 884 C C . ILE A 1 112 ? 20.261 3.204 -11.108 1.00 76.75 112 ILE A C 1
ATOM 886 O O . ILE A 1 112 ? 21.311 2.985 -11.703 1.00 76.75 112 ILE A O 1
ATOM 890 N N . GLY A 1 113 ? 19.658 2.262 -10.375 1.00 73.56 113 GLY A N 1
ATOM 891 C CA . GLY A 1 113 ? 20.196 0.909 -10.213 1.00 73.56 113 GLY A CA 1
ATOM 892 C C . GLY A 1 113 ? 20.272 0.130 -11.530 1.00 73.56 113 GLY A C 1
ATOM 893 O O . GLY A 1 113 ? 21.292 -0.496 -11.824 1.00 73.56 113 GLY A O 1
ATOM 894 N N . LEU A 1 114 ? 19.225 0.204 -12.357 1.00 71.38 114 LEU A N 1
ATOM 895 C CA . LEU A 1 114 ? 19.174 -0.468 -13.660 1.00 71.38 114 LEU A CA 1
ATOM 896 C C . LEU A 1 114 ? 20.149 0.129 -14.681 1.00 71.38 114 LEU A C 1
ATOM 898 O O . LEU A 1 114 ? 20.779 -0.614 -15.430 1.00 71.38 114 LEU A O 1
ATOM 902 N N . PHE A 1 115 ? 20.300 1.454 -14.693 1.00 73.75 115 PHE A N 1
ATOM 903 C CA . PHE A 1 115 ? 21.117 2.177 -15.671 1.00 73.75 115 PHE A CA 1
ATOM 904 C C . PHE A 1 115 ? 22.456 2.672 -15.109 1.00 73.75 115 PHE A C 1
ATOM 906 O O . PHE A 1 115 ? 23.095 3.522 -15.725 1.00 73.75 115 PHE A O 1
ATOM 913 N N . HIS A 1 116 ? 22.934 2.116 -13.988 1.00 73.44 116 HIS A N 1
ATOM 914 C CA . HIS A 1 116 ? 24.208 2.516 -13.370 1.00 73.44 116 HIS A CA 1
ATOM 915 C C . HIS A 1 116 ? 25.400 2.433 -14.342 1.00 73.44 116 HIS A C 1
ATOM 917 O O . HIS A 1 116 ? 26.333 3.221 -14.237 1.00 73.44 116 HIS A O 1
ATOM 923 N N . ARG A 1 117 ? 25.336 1.524 -15.325 1.00 60.53 117 ARG A N 1
ATOM 924 C CA . ARG A 1 117 ? 26.341 1.347 -16.385 1.00 60.53 117 ARG A CA 1
ATOM 925 C C . ARG A 1 117 ? 26.322 2.438 -17.470 1.00 60.53 117 ARG A C 1
ATOM 927 O O . ARG A 1 117 ? 27.279 2.544 -18.215 1.00 60.53 117 ARG A O 1
ATOM 934 N N . ASN A 1 118 ? 25.248 3.218 -17.592 1.00 60.44 118 ASN A N 1
ATOM 935 C CA . ASN A 1 118 ? 25.188 4.373 -18.500 1.00 60.44 118 ASN A CA 1
ATOM 936 C C . ASN A 1 118 ? 25.539 5.692 -17.786 1.00 60.44 118 ASN A C 1
ATOM 938 O O . ASN A 1 118 ? 25.615 6.732 -18.436 1.00 60.44 118 ASN A O 1
ATOM 942 N N . LEU A 1 119 ? 25.692 5.665 -16.456 1.00 58.28 119 LEU A N 1
ATOM 943 C CA . LEU A 1 119 ? 26.051 6.823 -15.630 1.00 58.28 119 LEU A CA 1
ATOM 944 C C . LEU A 1 119 ? 27.567 6.936 -15.380 1.00 58.28 119 LEU A C 1
ATOM 946 O O . LEU A 1 119 ? 28.025 8.011 -14.996 1.00 58.28 119 LEU A O 1
ATOM 950 N N . PHE A 1 120 ? 28.320 5.856 -15.609 1.00 48.47 120 PHE A N 1
ATOM 951 C CA . PHE A 1 120 ? 29.783 5.760 -15.541 1.00 48.47 120 PHE A CA 1
ATOM 952 C C . PHE A 1 120 ? 30.324 5.153 -16.834 1.00 48.47 120 PHE A C 1
ATOM 954 O O . PHE A 1 120 ? 31.468 5.497 -17.203 1.00 48.47 120 PHE A O 1
#